Protein AF-A0A516NNX1-F1 (afdb_monomer)

Organism: NCBI:txid1823

Solvent-accessible surface area (backbone atoms only — not comparable to full-atom values): 8050 Å² total; per-residue (Å²): 135,57,60,51,98,86,38,66,34,24,63,61,41,46,57,53,47,56,53,49,49,48,51,35,25,53,46,42,34,44,34,54,75,30,68,77,49,24,80,70,43,36,65,62,36,36,53,45,23,50,50,46,51,62,45,46,58,57,30,43,54,25,40,57,56,48,40,79,74,74,53,91,44,76,46,44,51,52,19,51,53,46,49,61,52,45,56,74,34,38,49,50,43,32,53,46,30,51,50,53,40,50,49,52,56,39,45,77,72,71,50,85,80,56,69,69,60,53,53,50,50,37,51,51,25,45,53,32,22,51,52,33,46,52,50,49,49,53,32,53,50,33,45,46,44,48,74,43,45,84,75,70,73,120

InterPro domains:
  IPR019251 Domain of unknown function DUF2231, transmembrane [PF09990] (6-149)

Structure (mmCIF, N/CA/C/O backbone):
data_AF-A0A516NNX1-F1
#
_entry.id   AF-A0A516NNX1-F1
#
loop_
_atom_site.group_PDB
_atom_site.id
_atom_site.type_symbol
_atom_site.label_atom_id
_atom_site.label_alt_id
_atom_site.label_comp_id
_atom_site.label_asym_id
_atom_site.label_entity_id
_atom_site.label_seq_id
_atom_site.pdbx_PDB_ins_code
_atom_site.Cartn_x
_atom_site.Cartn_y
_atom_site.Cartn_z
_atom_site.occupancy
_atom_site.B_iso_or_equiv
_atom_site.auth_seq_id
_atom_site.auth_comp_id
_atom_site.auth_asym_id
_atom_site.auth_atom_id
_atom_site.pdbx_PDB_model_num
ATOM 1 N N . MET A 1 1 ? -4.289 1.519 -26.047 1.00 56.06 1 MET A N 1
ATOM 2 C CA . MET A 1 1 ? -3.113 2.414 -26.099 1.00 56.06 1 MET A CA 1
ATOM 3 C C . MET A 1 1 ? -3.037 3.133 -24.765 1.00 56.06 1 MET A C 1
ATOM 5 O O . MET A 1 1 ? -4.032 3.738 -24.400 1.00 56.06 1 MET A O 1
ATOM 9 N N . THR A 1 2 ? -1.939 3.012 -24.015 1.00 79.00 2 THR A N 1
ATOM 10 C CA . THR A 1 2 ? -1.786 3.615 -22.673 1.00 79.00 2 THR A CA 1
ATOM 11 C C . THR A 1 2 ? -0.695 4.685 -22.699 1.00 79.00 2 THR A C 1
ATOM 13 O O . THR A 1 2 ? 0.328 4.580 -22.023 1.00 79.00 2 THR A O 1
ATOM 16 N N . THR A 1 3 ? -0.885 5.700 -23.537 1.00 81.38 3 THR A N 1
ATOM 17 C CA . THR A 1 3 ? -0.056 6.912 -23.559 1.00 81.38 3 THR A CA 1
ATOM 18 C C . THR A 1 3 ? -0.887 8.095 -23.082 1.00 81.38 3 THR A C 1
ATOM 20 O O . THR A 1 3 ? -2.060 8.188 -23.438 1.00 81.38 3 THR A O 1
ATOM 23 N N . LEU A 1 4 ? -0.284 8.994 -22.310 1.00 77.06 4 LEU A N 1
ATOM 24 C CA . LEU A 1 4 ? -0.872 10.261 -21.871 1.00 77.06 4 LEU A CA 1
ATOM 25 C C . LEU A 1 4 ? 0.026 11.383 -22.382 1.00 77.06 4 LEU A C 1
ATOM 27 O O . LEU A 1 4 ? 1.226 11.361 -22.120 1.00 77.06 4 LEU A O 1
ATOM 31 N N . ASP A 1 5 ? -0.532 12.295 -23.178 1.00 78.44 5 ASP A N 1
ATOM 32 C CA . ASP A 1 5 ? 0.202 13.396 -23.821 1.00 78.44 5 ASP A CA 1
ATOM 33 C C . ASP A 1 5 ? 1.484 12.949 -24.555 1.00 78.44 5 ASP A C 1
ATOM 35 O O . ASP A 1 5 ? 2.506 13.628 -24.564 1.00 78.44 5 ASP A O 1
ATOM 39 N N . GLY A 1 6 ? 1.436 11.761 -25.171 1.00 77.12 6 GLY A N 1
ATOM 40 C CA . GLY A 1 6 ? 2.558 11.171 -25.910 1.00 77.12 6 GLY A CA 1
ATOM 41 C C . GLY A 1 6 ? 3.592 10.428 -25.055 1.00 77.12 6 GLY A C 1
ATOM 42 O O . GLY A 1 6 ? 4.473 9.782 -25.618 1.00 77.12 6 GLY A O 1
ATOM 43 N N . LEU A 1 7 ? 3.470 10.442 -23.723 1.00 82.75 7 LEU A N 1
ATOM 44 C CA . LEU A 1 7 ? 4.350 9.713 -22.804 1.00 82.75 7 LEU A CA 1
ATOM 45 C C . LEU A 1 7 ? 3.725 8.388 -22.337 1.00 82.75 7 LEU A C 1
ATOM 47 O O . LEU A 1 7 ? 2.497 8.277 -22.267 1.00 82.75 7 LEU A O 1
ATOM 51 N N . PRO A 1 8 ? 4.531 7.366 -21.981 1.00 87.56 8 PRO A N 1
ATOM 52 C CA . PRO A 1 8 ? 4.011 6.123 -21.417 1.00 87.56 8 PRO A CA 1
ATOM 53 C C . PRO A 1 8 ? 3.229 6.390 -20.126 1.00 87.56 8 PRO A C 1
ATOM 55 O O . PRO A 1 8 ? 3.793 6.861 -19.137 1.00 87.56 8 PRO A O 1
ATOM 58 N N . ALA A 1 9 ? 1.939 6.040 -20.104 1.00 92.94 9 ALA A N 1
ATOM 59 C CA . ALA A 1 9 ? 1.082 6.270 -18.939 1.00 92.94 9 ALA A CA 1
ATOM 60 C C . ALA A 1 9 ? 1.612 5.562 -17.684 1.00 92.94 9 ALA A C 1
ATOM 62 O O . ALA A 1 9 ? 1.430 6.059 -16.576 1.00 92.94 9 ALA A O 1
ATOM 63 N N . HIS A 1 10 ? 2.318 4.439 -17.863 1.00 94.50 10 HIS A N 1
ATOM 64 C CA . HIS A 1 10 ? 2.947 3.679 -16.786 1.00 94.50 10 HIS A CA 1
ATOM 65 C C . HIS A 1 10 ? 3.800 4.559 -15.865 1.00 94.50 10 HIS A C 1
ATOM 67 O O . HIS A 1 10 ? 3.680 4.445 -14.653 1.00 94.50 10 HIS A O 1
ATOM 73 N N . VAL A 1 11 ? 4.596 5.489 -16.410 1.00 92.06 11 VAL A N 1
ATOM 74 C CA . VAL A 1 11 ? 5.481 6.335 -15.592 1.00 92.06 11 VAL A CA 1
ATOM 75 C C . VAL A 1 11 ? 4.665 7.207 -14.6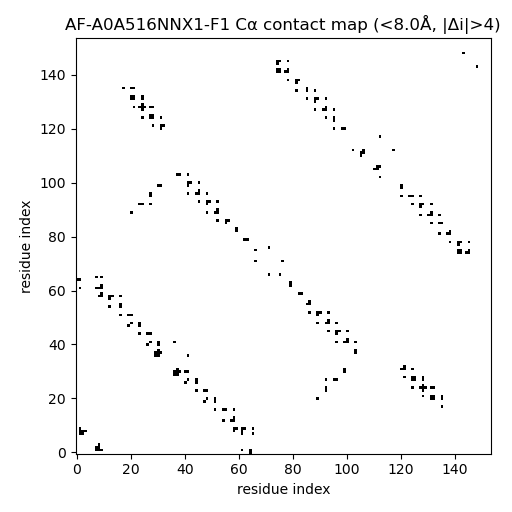38 1.00 92.06 11 VAL A C 1
ATOM 77 O O . VAL A 1 11 ? 4.952 7.244 -13.445 1.00 92.06 11 VAL A O 1
ATOM 80 N N . LEU A 1 12 ? 3.612 7.864 -15.130 1.00 93.56 12 LEU A N 1
ATOM 81 C CA . LEU A 1 12 ? 2.743 8.703 -14.298 1.00 93.56 12 LEU A CA 1
ATOM 82 C C . LEU A 1 12 ? 1.965 7.868 -13.272 1.00 93.56 12 LEU A C 1
ATOM 84 O O . LEU A 1 12 ? 1.892 8.230 -12.096 1.00 93.56 12 LEU A O 1
ATOM 88 N N . LEU A 1 13 ? 1.425 6.727 -13.708 1.00 95.88 13 LEU A N 1
ATOM 89 C CA . LEU A 1 13 ? 0.661 5.820 -12.856 1.00 95.88 13 LEU A CA 1
ATOM 90 C C . LEU A 1 13 ? 1.518 5.225 -11.731 1.00 95.88 13 LEU A C 1
ATOM 92 O O . LEU A 1 13 ? 1.052 5.158 -10.597 1.00 95.88 13 LEU A O 1
ATOM 96 N N . VAL A 1 14 ? 2.776 4.863 -12.001 1.00 95.62 14 VAL A N 1
ATOM 97 C CA . VAL A 1 14 ? 3.713 4.369 -10.979 1.00 95.62 14 VAL A CA 1
ATOM 98 C C . VAL A 1 14 ? 3.997 5.441 -9.929 1.00 95.62 14 VAL A C 1
ATOM 100 O O . VAL A 1 14 ? 3.936 5.131 -8.742 1.00 95.62 14 VAL A O 1
ATOM 103 N N . HIS A 1 15 ? 4.241 6.699 -10.316 1.00 95.44 15 HIS A N 1
ATOM 104 C CA . HIS A 1 15 ? 4.467 7.777 -9.339 1.00 95.44 15 HIS A CA 1
ATOM 105 C C . HIS A 1 15 ? 3.261 7.963 -8.413 1.00 95.44 15 HIS A C 1
ATOM 107 O O . HIS A 1 15 ? 3.422 8.047 -7.194 1.00 95.44 15 HIS A O 1
ATOM 113 N N . ALA A 1 16 ? 2.050 7.970 -8.978 1.00 96.25 16 ALA A N 1
ATOM 114 C CA . ALA A 1 16 ? 0.828 8.019 -8.186 1.00 96.25 16 ALA A CA 1
ATOM 115 C C . ALA A 1 16 ? 0.721 6.800 -7.254 1.00 96.25 16 ALA A C 1
ATOM 117 O O . ALA A 1 16 ? 0.483 6.958 -6.058 1.00 96.25 16 ALA A O 1
ATOM 118 N N . LEU A 1 17 ? 0.947 5.589 -7.773 1.00 97.06 17 LEU A N 1
ATOM 119 C CA . LEU A 1 17 ? 0.818 4.347 -7.012 1.00 97.06 17 LEU A CA 1
ATOM 120 C C . LEU A 1 17 ? 1.803 4.281 -5.836 1.00 97.06 17 LEU A C 1
ATOM 122 O O . LEU A 1 17 ? 1.395 3.944 -4.728 1.00 97.06 17 LEU A O 1
ATOM 126 N N . VAL A 1 18 ? 3.070 4.653 -6.048 1.00 97.75 18 VAL A N 1
ATOM 127 C CA . VAL A 1 18 ? 4.108 4.678 -5.003 1.00 97.75 18 VAL A CA 1
ATOM 128 C C . VAL A 1 18 ? 3.675 5.565 -3.835 1.00 97.75 18 VAL A C 1
ATOM 130 O O . VAL A 1 18 ? 3.709 5.131 -2.682 1.00 97.75 18 VAL A O 1
ATOM 133 N N . VAL A 1 19 ? 3.207 6.784 -4.119 1.00 98.38 19 VAL A N 1
ATOM 134 C CA . VAL A 1 19 ? 2.755 7.720 -3.079 1.00 98.38 19 VAL A CA 1
ATOM 135 C C . VAL A 1 19 ? 1.496 7.203 -2.385 1.00 98.38 19 VAL A C 1
ATOM 137 O O . VAL A 1 19 ? 1.426 7.194 -1.156 1.00 98.38 19 VAL A O 1
ATOM 140 N N . LEU A 1 20 ? 0.505 6.746 -3.154 1.00 98.50 20 LEU A N 1
ATOM 141 C CA . LEU A 1 20 ? -0.782 6.309 -2.616 1.00 98.50 20 LEU A CA 1
ATOM 142 C C . LEU A 1 20 ? -0.657 5.058 -1.741 1.00 98.50 20 LEU A C 1
ATOM 144 O O . LEU A 1 20 ? -1.297 4.997 -0.691 1.00 98.50 20 LEU A O 1
ATOM 148 N N . VAL A 1 21 ? 0.171 4.080 -2.119 1.00 98.62 21 VAL A N 1
ATOM 149 C CA . VAL A 1 21 ? 0.391 2.862 -1.321 1.00 98.62 21 VAL A CA 1
ATOM 150 C C . VAL A 1 21 ? 1.056 3.203 0.010 1.00 98.62 21 VAL A C 1
ATOM 152 O O . VAL A 1 21 ? 0.562 2.782 1.057 1.00 98.62 21 VAL A O 1
ATOM 155 N N . LEU A 1 22 ? 2.128 4.003 -0.008 1.00 98.69 22 LEU A N 1
ATOM 156 C CA . LEU A 1 22 ? 2.835 4.405 1.212 1.00 98.69 22 LEU A CA 1
ATOM 157 C C . LEU A 1 22 ? 1.944 5.249 2.133 1.00 98.69 22 LEU A C 1
ATOM 159 O O . LEU A 1 22 ? 1.910 5.016 3.343 1.00 98.69 22 LEU A O 1
ATOM 163 N N . LEU A 1 23 ? 1.167 6.175 1.565 1.00 98.75 23 LEU A N 1
ATOM 164 C CA . LEU A 1 23 ? 0.195 6.966 2.317 1.00 98.75 23 LEU A CA 1
ATOM 165 C C . LEU A 1 23 ? -0.890 6.078 2.941 1.00 98.75 23 LEU A C 1
ATOM 167 O O . LEU A 1 23 ? -1.193 6.218 4.124 1.00 98.75 23 LEU A O 1
ATOM 171 N N . THR A 1 24 ? -1.448 5.137 2.176 1.00 98.75 24 THR A N 1
ATOM 172 C CA . THR A 1 24 ? -2.478 4.204 2.663 1.00 98.75 24 THR A CA 1
ATOM 173 C C . THR A 1 24 ? -1.938 3.331 3.794 1.00 98.75 24 THR A C 1
ATOM 175 O O . THR A 1 24 ? -2.593 3.194 4.826 1.00 98.75 24 THR A O 1
ATOM 178 N N . ALA A 1 25 ? -0.726 2.788 3.647 1.00 98.69 25 ALA A N 1
ATOM 179 C CA . ALA A 1 25 ? -0.063 1.999 4.682 1.00 98.69 25 ALA A CA 1
ATOM 180 C C . ALA A 1 25 ? 0.136 2.803 5.979 1.00 98.69 25 ALA A C 1
ATOM 182 O O . ALA A 1 25 ? -0.220 2.331 7.062 1.00 98.69 25 ALA A O 1
ATOM 183 N N . ALA A 1 26 ? 0.638 4.038 5.879 1.00 98.75 26 ALA A N 1
ATOM 184 C CA . ALA A 1 26 ? 0.830 4.912 7.034 1.00 98.75 26 ALA A CA 1
ATOM 185 C C . ALA A 1 26 ? -0.499 5.249 7.732 1.00 98.75 26 ALA A C 1
ATOM 187 O O . ALA A 1 26 ? -0.597 5.176 8.959 1.00 98.75 26 ALA A O 1
ATOM 188 N N . LEU A 1 27 ? -1.543 5.569 6.959 1.00 98.56 27 LEU A N 1
ATOM 189 C CA . LEU A 1 27 ? -2.868 5.884 7.493 1.00 98.56 27 LEU A CA 1
ATOM 190 C C . LEU A 1 27 ? -3.541 4.679 8.157 1.00 98.56 27 LEU A C 1
ATOM 192 O O . LEU A 1 27 ? -4.187 4.849 9.191 1.00 98.56 27 LEU A O 1
ATOM 196 N N . LEU A 1 28 ? -3.367 3.468 7.619 1.00 98.00 28 LEU A N 1
ATOM 197 C CA . LEU A 1 28 ? -3.861 2.236 8.239 1.00 98.00 28 LEU A CA 1
ATOM 198 C C . LEU A 1 28 ? -3.241 2.012 9.614 1.00 98.00 28 LEU A C 1
ATOM 200 O O . LEU A 1 28 ? -3.964 1.795 10.588 1.00 98.00 28 LEU A O 1
ATOM 204 N N . ILE A 1 29 ? -1.914 2.115 9.703 1.00 98.56 29 ILE A N 1
ATOM 205 C CA . ILE A 1 29 ? -1.184 1.971 10.965 1.00 98.56 29 ILE A CA 1
ATOM 206 C C . ILE A 1 29 ? -1.637 3.051 11.956 1.00 98.56 29 ILE A C 1
ATOM 208 O O . ILE A 1 29 ? -1.960 2.743 13.104 1.00 98.56 29 ILE A O 1
ATOM 212 N N . LEU A 1 30 ? -1.757 4.303 11.506 1.00 98.31 30 LEU A N 1
ATOM 213 C CA . LEU A 1 30 ? -2.234 5.406 12.338 1.00 98.31 30 LEU A CA 1
ATOM 214 C C . LEU A 1 30 ? -3.667 5.173 12.853 1.00 98.31 30 LEU A C 1
ATOM 216 O O . LEU A 1 30 ? -3.930 5.371 14.039 1.00 98.31 30 LEU A O 1
ATOM 220 N N . CYS A 1 31 ? -4.592 4.722 12.000 1.00 98.00 31 CYS A N 1
ATOM 221 C CA . CYS A 1 31 ? -5.975 4.421 12.388 1.00 98.00 31 CYS A CA 1
ATOM 222 C C . CYS A 1 31 ? -6.071 3.222 13.347 1.00 98.00 31 CYS A C 1
ATOM 224 O O . CYS A 1 31 ? -6.948 3.188 14.218 1.00 98.00 31 CYS A O 1
ATOM 226 N N . ALA A 1 32 ? -5.183 2.239 13.210 1.00 97.06 32 ALA A N 1
ATOM 227 C CA . ALA A 1 32 ? -5.135 1.095 14.110 1.00 97.06 32 ALA A CA 1
ATOM 228 C C . ALA A 1 32 ? -4.621 1.487 15.507 1.00 97.06 32 ALA A C 1
ATOM 230 O O . ALA A 1 32 ? -5.176 1.044 16.512 1.00 97.06 32 ALA A O 1
ATOM 231 N N . LEU A 1 33 ? -3.602 2.350 15.574 1.00 97.25 33 LEU A N 1
ATOM 232 C CA . LEU A 1 33 ? -2.943 2.744 16.824 1.00 97.25 33 LEU A CA 1
ATOM 233 C C . LEU A 1 33 ? -3.641 3.900 17.557 1.00 97.25 33 LEU A C 1
ATOM 235 O O . LEU A 1 33 ? -3.583 3.964 18.784 1.00 97.25 33 LEU A O 1
ATOM 239 N N . TRP A 1 34 ? -4.303 4.815 16.838 1.00 97.06 34 TRP A N 1
ATOM 240 C CA . TRP A 1 34 ? -4.804 6.069 17.408 1.00 97.06 34 TRP A CA 1
ATOM 241 C C . TRP A 1 34 ? -6.303 6.281 17.152 1.00 97.06 34 TRP A C 1
ATOM 243 O O . TRP A 1 34 ? -6.738 6.610 16.048 1.00 97.06 34 TRP A O 1
ATOM 253 N N . VAL A 1 35 ? -7.116 6.190 18.213 1.00 92.00 35 VAL A N 1
ATOM 254 C CA . VAL A 1 35 ? -8.591 6.302 18.140 1.00 92.00 35 VAL A CA 1
ATOM 255 C C . VAL A 1 35 ? -9.058 7.634 17.540 1.00 92.00 35 VAL A C 1
ATOM 257 O O . VAL A 1 35 ? -9.915 7.649 16.659 1.00 92.00 35 VAL A O 1
ATOM 260 N N . ALA A 1 36 ? -8.496 8.761 17.988 1.00 93.94 36 ALA A N 1
ATOM 261 C CA . ALA A 1 36 ? -8.834 10.085 17.458 1.00 93.94 36 ALA A CA 1
ATOM 262 C C . ALA A 1 36 ? -8.547 10.220 15.951 1.00 93.94 36 ALA A C 1
ATOM 264 O O . ALA A 1 36 ? -9.345 10.826 15.237 1.00 93.94 36 ALA A O 1
ATOM 265 N N . ALA A 1 37 ? -7.451 9.627 15.463 1.00 94.31 37 ALA A N 1
ATOM 266 C CA . ALA A 1 37 ? -7.143 9.599 14.038 1.00 94.31 37 ALA A CA 1
ATOM 267 C C . ALA A 1 37 ? -8.136 8.708 13.282 1.00 94.31 37 ALA A C 1
ATOM 269 O O . ALA A 1 37 ? -8.713 9.157 12.293 1.00 94.31 37 ALA A O 1
ATOM 270 N N . ARG A 1 38 ? -8.423 7.500 13.797 1.00 96.31 38 ARG A N 1
ATOM 271 C CA . ARG A 1 38 ? -9.398 6.568 13.204 1.00 96.31 38 ARG A CA 1
ATOM 272 C C . ARG A 1 38 ? -10.750 7.228 12.955 1.00 96.31 38 ARG A C 1
ATOM 274 O O . ARG A 1 38 ? -11.264 7.143 11.848 1.00 96.31 38 ARG A O 1
ATOM 281 N N . ARG A 1 39 ? -11.284 7.949 13.945 1.00 94.50 39 ARG A N 1
ATOM 282 C CA . ARG A 1 39 ? -12.586 8.637 13.843 1.00 94.50 39 ARG A CA 1
ATOM 283 C C . ARG A 1 39 ? -12.677 9.654 12.701 1.00 94.50 39 ARG A C 1
ATOM 285 O O . ARG A 1 39 ? -13.777 9.981 12.283 1.00 94.50 39 ARG A O 1
ATOM 292 N N . ARG A 1 40 ? -11.550 10.189 12.219 1.00 96.12 40 ARG A N 1
ATOM 293 C CA . ARG A 1 40 ? -11.522 11.185 11.133 1.00 96.12 40 ARG A CA 1
ATOM 294 C C . ARG A 1 40 ? -11.048 10.606 9.806 1.00 96.12 40 ARG A C 1
ATOM 296 O O . ARG A 1 40 ? -11.527 11.011 8.755 1.00 96.12 40 ARG A O 1
ATOM 303 N N . LEU A 1 41 ? -10.083 9.691 9.855 1.00 97.81 41 LEU A N 1
ATOM 304 C CA . LEU A 1 41 ? -9.312 9.275 8.686 1.00 97.81 41 LEU A CA 1
ATOM 305 C C . LEU A 1 41 ? -9.709 7.902 8.147 1.00 97.81 41 LEU A C 1
ATOM 307 O O . LEU A 1 41 ? -9.284 7.565 7.046 1.00 97.81 41 LEU A O 1
ATOM 311 N N . VAL A 1 42 ? -10.535 7.118 8.849 1.00 97.44 42 VAL A N 1
ATOM 312 C CA . VAL A 1 42 ? -10.886 5.761 8.394 1.00 97.44 42 VAL A CA 1
ATOM 313 C C . VAL A 1 42 ? -11.628 5.756 7.054 1.00 97.44 42 VAL A C 1
ATOM 315 O O . VAL A 1 42 ? -11.335 4.917 6.207 1.00 97.44 42 VAL A O 1
ATOM 318 N N . TRP A 1 43 ? -12.511 6.730 6.815 1.00 98.00 43 TRP A N 1
ATOM 319 C CA . TRP A 1 43 ? -13.222 6.876 5.542 1.00 98.00 43 TRP A CA 1
ATOM 320 C C . TRP A 1 43 ? -12.274 7.232 4.383 1.00 98.00 43 TRP A C 1
ATOM 322 O O . TRP A 1 43 ? -12.226 6.460 3.424 1.00 98.00 43 TRP A O 1
ATOM 332 N N . PRO A 1 44 ? -11.456 8.307 4.465 1.00 98.06 44 PRO A N 1
ATOM 333 C CA . PRO A 1 44 ? -10.409 8.564 3.475 1.00 98.06 44 PRO A CA 1
ATOM 334 C C . PRO A 1 44 ? -9.471 7.373 3.254 1.00 98.06 44 PRO A C 1
ATOM 336 O O . PRO A 1 44 ? -9.132 7.067 2.117 1.00 98.06 44 PRO A O 1
ATOM 339 N N . THR A 1 45 ? -9.086 6.671 4.324 1.00 98.19 45 THR A N 1
ATOM 340 C CA . THR A 1 45 ? -8.187 5.508 4.248 1.00 98.19 45 THR A CA 1
ATOM 341 C C . THR A 1 45 ? -8.819 4.355 3.471 1.00 98.19 45 THR A C 1
ATOM 343 O O . THR A 1 45 ? -8.156 3.750 2.633 1.00 98.19 45 THR A O 1
ATOM 346 N N . ALA A 1 46 ? -10.105 4.068 3.697 1.00 98.44 46 ALA A N 1
ATOM 347 C CA . ALA A 1 46 ? -10.832 3.044 2.952 1.00 98.44 46 ALA A CA 1
ATOM 348 C C . ALA A 1 46 ? -10.960 3.401 1.463 1.00 98.44 46 ALA A C 1
ATOM 350 O O . ALA A 1 46 ? -10.712 2.550 0.610 1.00 98.44 46 ALA A O 1
ATOM 351 N N . VAL A 1 47 ? -11.276 4.661 1.143 1.00 98.62 47 VAL A N 1
ATOM 352 C CA . VAL A 1 47 ? -11.333 5.141 -0.248 1.00 98.62 47 VAL A CA 1
ATOM 353 C C . VAL A 1 47 ? -9.966 5.024 -0.919 1.00 98.62 47 VAL A C 1
ATOM 355 O O . VAL A 1 47 ? -9.874 4.482 -2.017 1.00 98.62 47 VAL A O 1
ATOM 358 N N . LEU A 1 48 ? -8.898 5.469 -0.251 1.00 98.50 48 LEU A N 1
ATOM 359 C CA . LEU A 1 48 ? -7.532 5.344 -0.760 1.00 98.50 48 LEU A CA 1
ATOM 360 C C . LEU A 1 48 ? -7.154 3.884 -1.018 1.00 98.50 48 LEU A C 1
ATOM 362 O O . LEU A 1 48 ? -6.611 3.587 -2.077 1.00 98.50 48 LEU A O 1
ATOM 366 N N . ALA A 1 49 ? -7.496 2.963 -0.115 1.00 98.75 49 ALA A N 1
ATOM 367 C CA . ALA A 1 49 ? -7.213 1.545 -0.309 1.00 98.75 49 ALA A CA 1
ATOM 368 C C . ALA A 1 49 ? -7.949 0.957 -1.528 1.00 98.75 49 ALA A C 1
ATOM 370 O O . ALA A 1 49 ? -7.357 0.189 -2.285 1.00 98.75 49 ALA A O 1
ATOM 371 N N . VAL A 1 50 ? -9.207 1.354 -1.765 1.00 98.75 50 VAL A N 1
ATOM 372 C CA . VAL A 1 50 ? -9.953 0.974 -2.980 1.00 98.75 50 VAL A CA 1
ATOM 373 C C . VAL A 1 50 ? -9.278 1.537 -4.230 1.00 98.75 50 VAL A C 1
ATOM 375 O O . VAL A 1 50 ? -9.063 0.799 -5.189 1.00 98.75 50 VAL A O 1
ATOM 378 N N . VAL A 1 51 ? -8.906 2.821 -4.214 1.00 98.69 51 VAL A N 1
ATOM 379 C CA . VAL A 1 51 ? -8.216 3.473 -5.336 1.00 98.69 51 VAL A CA 1
ATOM 380 C C . VAL A 1 51 ? -6.889 2.780 -5.633 1.00 98.69 51 VAL A C 1
ATOM 382 O O . VAL A 1 51 ? -6.614 2.486 -6.789 1.00 98.69 51 VAL A O 1
ATOM 385 N N . VAL A 1 52 ? -6.089 2.460 -4.614 1.00 98.75 52 VAL A N 1
ATOM 386 C CA . VAL A 1 52 ? -4.819 1.740 -4.769 1.00 98.75 52 VAL A CA 1
ATOM 387 C C . VAL A 1 52 ? -5.032 0.374 -5.425 1.00 98.75 52 VAL A C 1
ATOM 389 O O . VAL A 1 52 ? -4.341 0.050 -6.393 1.00 98.75 52 VAL A O 1
ATOM 392 N N . VAL A 1 53 ? -5.989 -0.425 -4.940 1.00 98.69 53 VAL A N 1
ATOM 393 C CA . VAL A 1 53 ? -6.292 -1.742 -5.524 1.00 98.69 53 VAL A CA 1
ATOM 394 C C . VAL A 1 53 ? -6.776 -1.614 -6.969 1.00 98.69 53 VAL A C 1
ATOM 396 O O . VAL A 1 53 ? -6.349 -2.401 -7.805 1.00 98.69 53 VAL A O 1
ATOM 399 N N . ALA A 1 54 ? -7.610 -0.620 -7.283 1.00 98.44 54 ALA A N 1
ATOM 400 C CA . ALA A 1 54 ? -8.111 -0.395 -8.640 1.00 98.44 54 ALA A CA 1
ATOM 401 C C . ALA A 1 54 ? -7.032 0.136 -9.599 1.00 98.44 54 ALA A C 1
ATOM 403 O O . ALA A 1 54 ? -7.004 -0.236 -10.769 1.00 98.44 54 ALA A O 1
ATOM 404 N N . LEU A 1 55 ? -6.129 0.990 -9.112 1.00 97.94 55 LEU A N 1
ATOM 405 C CA . LEU A 1 55 ? -5.071 1.595 -9.917 1.00 97.94 55 LEU A CA 1
ATOM 406 C C . LEU A 1 55 ? -3.937 0.608 -10.212 1.00 97.94 55 LEU A C 1
ATOM 408 O O . LEU A 1 55 ? -3.324 0.685 -11.268 1.00 97.94 55 LEU A O 1
ATOM 412 N N . THR A 1 56 ? -3.677 -0.342 -9.309 1.00 98.19 56 THR A N 1
ATOM 413 C CA . THR A 1 56 ? -2.606 -1.342 -9.456 1.00 98.19 56 THR A CA 1
ATOM 414 C C . THR A 1 56 ? -2.674 -2.128 -10.779 1.00 98.19 56 THR A C 1
ATOM 416 O O . THR A 1 56 ? -1.671 -2.113 -11.493 1.00 98.19 56 THR A O 1
ATOM 419 N N . PRO A 1 57 ? -3.795 -2.771 -11.176 1.00 97.44 57 PRO A N 1
ATOM 420 C CA . PRO A 1 57 ? -3.877 -3.464 -12.462 1.00 97.44 57 PRO A CA 1
ATOM 421 C C . PRO A 1 57 ? -3.748 -2.508 -13.654 1.00 97.44 57 PRO A C 1
ATOM 423 O O . PRO A 1 57 ? -3.065 -2.843 -14.610 1.00 97.44 57 PRO A O 1
ATOM 426 N N . LEU A 1 58 ? -4.284 -1.283 -13.575 1.00 96.38 58 LEU A N 1
ATOM 427 C CA . LEU A 1 58 ? -4.109 -0.286 -14.642 1.00 96.38 58 LEU A CA 1
ATOM 428 C C . LEU A 1 58 ? -2.630 0.080 -14.846 1.00 96.38 58 LEU A C 1
ATOM 430 O O . LEU A 1 58 ? -2.171 0.244 -15.977 1.00 96.38 58 LEU A O 1
ATOM 434 N N . THR A 1 59 ? -1.873 0.192 -13.752 1.00 96.94 59 THR A N 1
ATOM 435 C CA . THR A 1 59 ? -0.427 0.433 -13.788 1.00 96.94 59 THR A CA 1
ATOM 436 C C . THR A 1 59 ? 0.332 -0.763 -14.365 1.00 96.94 59 THR A C 1
ATOM 438 O O . THR A 1 59 ? 1.260 -0.555 -15.152 1.00 96.94 59 THR A O 1
ATOM 441 N N . ILE A 1 60 ? -0.062 -1.992 -14.004 1.00 96.81 60 ILE A N 1
ATOM 442 C CA . ILE A 1 60 ? 0.508 -3.237 -14.543 1.00 96.81 60 ILE A CA 1
ATOM 443 C C . ILE A 1 60 ? 0.265 -3.309 -16.052 1.00 96.81 60 ILE A C 1
ATOM 445 O O . ILE A 1 60 ? 1.232 -3.415 -16.798 1.00 96.81 60 ILE A O 1
ATOM 449 N N . ASP A 1 61 ? -0.975 -3.142 -16.511 1.00 96.06 61 ASP A N 1
ATOM 450 C CA . ASP A 1 61 ? -1.337 -3.200 -17.933 1.00 96.06 61 ASP A CA 1
ATOM 451 C C . ASP A 1 61 ? -0.576 -2.148 -18.756 1.00 96.06 61 ASP A C 1
ATOM 453 O O . ASP A 1 61 ? -0.068 -2.425 -19.846 1.00 96.06 61 ASP A O 1
ATOM 457 N N . ALA A 1 62 ? -0.442 -0.927 -18.224 1.00 95.44 62 ALA A N 1
ATOM 458 C CA . ALA A 1 62 ? 0.358 0.118 -18.858 1.00 95.44 62 ALA A CA 1
ATOM 459 C C . ALA A 1 62 ? 1.855 -0.248 -18.920 1.00 95.44 62 ALA A C 1
ATOM 461 O O . ALA A 1 62 ? 2.545 0.130 -19.872 1.00 95.44 62 ALA A O 1
ATOM 462 N N . GLY A 1 63 ? 2.355 -0.974 -17.918 1.00 95.31 63 GLY A N 1
ATOM 463 C CA . GLY A 1 63 ? 3.724 -1.487 -17.859 1.00 95.31 63 GLY A CA 1
ATOM 464 C C . GLY A 1 63 ? 3.964 -2.629 -18.840 1.00 95.31 63 GLY A C 1
ATOM 465 O O . GLY A 1 63 ? 4.962 -2.616 -19.550 1.00 95.31 63 GLY A O 1
ATOM 466 N N . GLU A 1 64 ? 3.024 -3.565 -18.965 1.00 94.25 64 GLU A N 1
ATOM 467 C CA . GLU A 1 64 ? 3.081 -4.647 -19.953 1.00 94.25 64 GLU A CA 1
ATOM 468 C 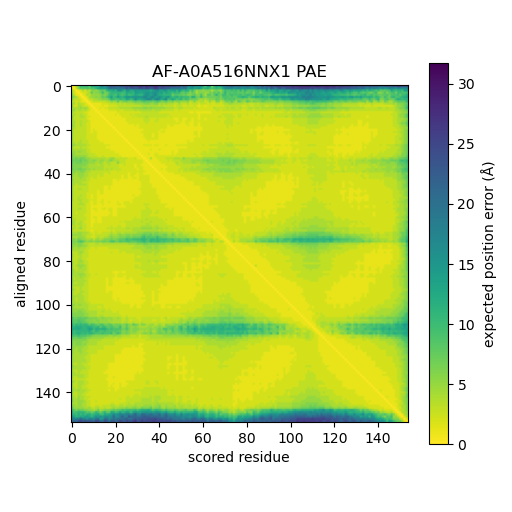C . GLU A 1 64 ? 2.982 -4.107 -21.382 1.00 94.25 64 GLU A C 1
ATOM 470 O O . GLU A 1 64 ? 3.690 -4.560 -22.284 1.00 94.25 64 GLU A O 1
ATOM 475 N N . TRP A 1 65 ? 2.184 -3.056 -21.595 1.00 94.25 65 TRP A N 1
ATOM 476 C CA . TRP A 1 65 ? 2.254 -2.293 -22.833 1.00 94.25 65 TRP A CA 1
ATOM 477 C C . TRP A 1 65 ? 3.684 -1.760 -23.032 1.00 94.25 65 TRP A C 1
ATOM 479 O O . TRP A 1 65 ? 4.299 -2.051 -24.059 1.00 94.25 65 TRP A O 1
ATOM 489 N N . LEU A 1 66 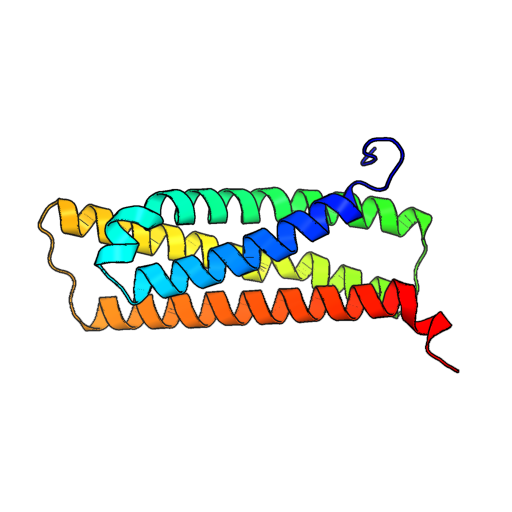? 4.272 -1.047 -22.071 1.00 93.19 66 LEU A N 1
ATOM 490 C CA . LEU A 1 66 ? 5.624 -0.494 -22.224 1.00 93.19 66 LEU A CA 1
ATOM 491 C C . LEU A 1 66 ? 6.688 -1.579 -22.481 1.00 93.19 66 LEU A C 1
ATOM 493 O O . LEU A 1 66 ? 7.546 -1.388 -23.343 1.00 93.19 66 LEU A O 1
ATOM 497 N N . TYR A 1 67 ? 6.575 -2.734 -21.822 1.00 93.69 67 TYR A N 1
ATOM 498 C CA . TYR A 1 67 ? 7.460 -3.894 -21.961 1.00 93.69 67 TYR A CA 1
ATOM 499 C C . TYR A 1 67 ? 7.667 -4.308 -23.423 1.00 93.69 67 TYR A C 1
ATOM 501 O O . TYR A 1 67 ? 8.798 -4.457 -23.879 1.00 93.69 67 TYR A O 1
ATOM 509 N N . THR A 1 68 ? 6.589 -4.384 -24.209 1.00 92.44 68 THR A N 1
ATOM 510 C CA . THR A 1 68 ? 6.675 -4.766 -25.636 1.00 92.44 68 THR A CA 1
ATOM 511 C C . THR A 1 68 ? 7.428 -3.757 -26.521 1.00 92.44 68 THR A C 1
ATOM 513 O O . THR A 1 68 ? 7.711 -4.061 -27.677 1.00 92.44 68 THR A O 1
ATOM 516 N N . ARG A 1 69 ? 7.737 -2.556 -26.008 1.00 91.44 69 ARG A N 1
ATOM 517 C CA . ARG A 1 69 ? 8.490 -1.504 -26.713 1.00 91.44 69 ARG A CA 1
ATOM 518 C C . ARG A 1 69 ? 9.937 -1.416 -26.241 1.00 91.44 69 ARG A C 1
ATOM 520 O O . ARG A 1 69 ? 10.808 -1.138 -27.057 1.00 91.44 69 ARG A O 1
ATOM 527 N N . VAL A 1 70 ? 10.181 -1.628 -24.947 1.00 90.69 70 VAL A N 1
ATOM 528 C CA . VAL A 1 70 ? 11.536 -1.580 -24.366 1.00 90.69 70 VAL A CA 1
ATOM 529 C C . VAL A 1 70 ? 12.294 -2.900 -24.522 1.00 90.69 70 VAL A C 1
ATOM 531 O O . VAL A 1 70 ? 13.521 -2.893 -24.539 1.00 90.69 70 VAL A O 1
ATOM 534 N N . GLY A 1 71 ? 11.578 -4.014 -24.700 1.00 91.19 71 GLY A N 1
ATOM 535 C CA . GLY A 1 71 ? 12.160 -5.346 -24.848 1.00 91.19 71 GLY A CA 1
ATOM 536 C C . GLY A 1 71 ? 12.533 -6.002 -23.516 1.00 91.19 71 GLY A C 1
ATOM 537 O O . GLY A 1 71 ? 12.465 -5.392 -22.448 1.00 91.19 71 GLY A O 1
ATOM 538 N N . SER A 1 72 ? 12.913 -7.279 -23.587 1.00 92.06 72 SER A N 1
ATOM 539 C CA . SER A 1 72 ? 13.279 -8.085 -22.420 1.00 92.06 72 SER A CA 1
ATOM 540 C C . SER A 1 72 ? 14.753 -7.909 -22.059 1.00 92.06 72 SER A C 1
ATOM 542 O O . SER A 1 72 ? 15.638 -8.129 -22.890 1.00 92.06 72 SER A O 1
ATOM 544 N N . THR A 1 73 ? 15.020 -7.591 -20.798 1.00 94.19 73 THR A N 1
ATOM 545 C CA . THR A 1 73 ? 16.342 -7.708 -20.171 1.00 94.19 73 THR A CA 1
ATOM 546 C C . THR A 1 73 ? 16.146 -8.260 -18.760 1.00 94.19 73 THR A C 1
ATOM 548 O O . THR A 1 73 ? 15.076 -8.032 -18.193 1.00 94.19 73 THR A O 1
ATOM 551 N N . PRO A 1 74 ? 17.157 -8.895 -18.139 1.00 94.50 74 PRO A N 1
ATOM 552 C CA . PRO A 1 74 ? 17.008 -9.442 -16.790 1.00 94.50 74 PRO A CA 1
ATOM 553 C C . PRO A 1 74 ? 16.476 -8.428 -15.762 1.00 94.50 74 PRO A C 1
ATOM 555 O O . PRO A 1 74 ? 15.610 -8.764 -14.961 1.00 94.50 74 PRO A O 1
ATOM 558 N N . ALA A 1 75 ? 16.931 -7.171 -15.825 1.00 95.12 75 ALA A N 1
ATOM 559 C CA . ALA A 1 75 ? 16.477 -6.115 -14.918 1.00 95.12 75 ALA A CA 1
ATOM 560 C C . ALA A 1 75 ? 15.026 -5.671 -15.187 1.00 95.12 75 ALA A C 1
ATOM 562 O O . ALA A 1 75 ? 14.277 -5.390 -14.252 1.00 95.12 75 ALA A O 1
ATOM 563 N N . VAL A 1 76 ? 14.612 -5.612 -16.459 1.00 96.31 76 VAL A N 1
ATOM 564 C CA . VAL A 1 76 ? 13.221 -5.297 -16.826 1.00 96.31 76 VAL A CA 1
ATOM 565 C C . VAL A 1 76 ? 12.291 -6.437 -16.410 1.00 96.31 76 VAL A C 1
ATOM 567 O O . VAL A 1 76 ? 11.233 -6.175 -15.843 1.00 96.31 76 VAL A O 1
ATOM 570 N N . ASP A 1 77 ? 12.684 -7.688 -16.651 1.00 96.69 77 ASP A N 1
ATOM 571 C CA . ASP A 1 77 ? 11.880 -8.862 -16.305 1.00 96.69 77 ASP A CA 1
ATOM 572 C C . ASP A 1 77 ? 11.675 -8.964 -14.781 1.00 96.69 77 ASP A C 1
ATOM 574 O O . ASP A 1 77 ? 10.549 -9.184 -14.329 1.00 96.69 77 ASP A O 1
ATOM 578 N N . GLU A 1 78 ? 12.720 -8.694 -13.986 1.00 97.38 78 GLU A N 1
ATOM 579 C CA . GLU A 1 78 ? 12.631 -8.614 -12.521 1.00 97.38 78 GLU A CA 1
ATOM 580 C C . GLU A 1 78 ? 11.648 -7.523 -12.064 1.00 97.38 78 GLU A C 1
ATOM 582 O O . GLU A 1 78 ? 10.773 -7.773 -11.228 1.00 97.38 78 GLU A O 1
ATOM 587 N N . HIS A 1 79 ? 11.739 -6.318 -12.636 1.00 97.75 79 HIS A N 1
ATOM 588 C CA . HIS A 1 79 ? 10.811 -5.232 -12.319 1.00 97.75 79 HIS A CA 1
ATOM 589 C C . HIS A 1 79 ? 9.359 -5.600 -12.653 1.00 97.75 79 HIS A C 1
ATOM 591 O O . HIS A 1 79 ? 8.453 -5.334 -11.863 1.00 97.75 79 HIS A O 1
ATOM 597 N N . VAL A 1 80 ? 9.127 -6.238 -13.803 1.00 97.69 80 VAL A N 1
ATOM 598 C CA . VAL A 1 80 ? 7.791 -6.668 -14.235 1.00 97.69 80 VAL A CA 1
ATOM 599 C C . VAL A 1 80 ? 7.225 -7.742 -13.297 1.00 97.69 80 VAL A C 1
ATOM 601 O O . VAL A 1 80 ? 6.049 -7.676 -12.927 1.00 97.69 80 VAL A O 1
ATOM 604 N N . GLU A 1 81 ? 8.038 -8.710 -12.867 1.00 97.88 81 GLU A N 1
ATOM 605 C CA . GLU A 1 81 ? 7.621 -9.741 -11.912 1.00 97.88 81 GLU A CA 1
ATOM 606 C C . GLU A 1 81 ? 7.228 -9.136 -10.557 1.00 97.88 81 GLU A C 1
ATOM 608 O O . GLU A 1 81 ? 6.134 -9.400 -10.043 1.00 97.88 81 GLU A O 1
ATOM 613 N N . LEU A 1 82 ? 8.072 -8.256 -10.010 1.00 98.25 82 LEU A N 1
ATOM 614 C CA . LEU A 1 82 ? 7.779 -7.538 -8.769 1.00 98.25 82 LEU A CA 1
ATOM 615 C C . LEU A 1 82 ? 6.553 -6.626 -8.917 1.00 98.25 82 LEU A C 1
ATOM 617 O O . LEU A 1 82 ? 5.717 -6.554 -8.012 1.00 98.25 82 LEU A O 1
ATOM 621 N N . GLY A 1 83 ? 6.417 -5.962 -10.066 1.00 97.56 83 GLY A N 1
ATOM 622 C CA . GLY A 1 83 ? 5.277 -5.124 -10.417 1.00 97.56 83 GLY A CA 1
ATOM 623 C C . GLY A 1 83 ? 3.966 -5.901 -10.334 1.00 97.56 83 GLY A C 1
ATOM 624 O O . GLY A 1 83 ? 3.072 -5.500 -9.587 1.00 97.56 83 GLY A O 1
ATOM 625 N N . ARG A 1 84 ? 3.883 -7.064 -10.994 1.00 97.94 84 ARG A N 1
ATOM 626 C CA . ARG A 1 84 ? 2.710 -7.955 -10.923 1.00 97.94 84 ARG A CA 1
ATOM 627 C C . ARG A 1 84 ? 2.417 -8.440 -9.509 1.00 97.94 84 ARG A C 1
ATOM 629 O O . ARG A 1 84 ? 1.256 -8.474 -9.099 1.00 97.94 84 ARG A O 1
ATOM 636 N N . ALA A 1 85 ? 3.454 -8.772 -8.742 1.00 98.19 85 ALA A N 1
ATOM 637 C CA . ALA A 1 85 ? 3.282 -9.237 -7.371 1.00 98.19 85 ALA A CA 1
ATOM 638 C C . ALA A 1 85 ? 2.651 -8.174 -6.450 1.00 98.19 85 ALA A C 1
ATOM 640 O O . ALA A 1 85 ? 2.022 -8.538 -5.458 1.00 98.19 85 ALA A O 1
ATOM 641 N N . THR A 1 86 ? 2.749 -6.879 -6.785 1.00 98.25 86 THR A N 1
ATOM 642 C CA . THR A 1 86 ? 2.208 -5.755 -5.991 1.00 98.25 86 THR A CA 1
ATOM 643 C C . THR A 1 86 ? 0.731 -5.925 -5.641 1.00 98.25 86 THR A C 1
ATOM 645 O O . THR A 1 86 ? 0.328 -5.557 -4.536 1.00 98.25 86 THR A O 1
ATOM 648 N N . LEU A 1 87 ? -0.069 -6.547 -6.518 1.00 97.44 87 LEU A N 1
ATOM 649 C CA . LEU A 1 87 ? -1.492 -6.786 -6.264 1.00 97.44 87 LEU A CA 1
ATOM 650 C C . LEU A 1 87 ? -1.725 -7.587 -4.967 1.00 97.44 87 LEU A C 1
ATOM 652 O O . LEU A 1 87 ? -2.605 -7.248 -4.174 1.00 97.44 87 LEU A O 1
ATOM 656 N N . TYR A 1 88 ? -0.874 -8.582 -4.693 1.00 98.25 88 TYR A N 1
ATOM 657 C CA . TYR A 1 88 ? -0.934 -9.392 -3.471 1.00 98.25 88 TYR A CA 1
ATOM 658 C C . TYR A 1 88 ? -0.624 -8.600 -2.198 1.00 98.25 88 TYR A C 1
ATOM 660 O O . TYR A 1 88 ? -1.041 -9.009 -1.118 1.00 98.25 88 TYR A O 1
ATOM 668 N N . TYR A 1 89 ? 0.077 -7.469 -2.304 1.00 98.50 89 TYR A N 1
ATOM 669 C CA . TYR A 1 89 ? 0.438 -6.626 -1.162 1.00 98.50 89 TYR A CA 1
ATOM 670 C C . TYR A 1 89 ? -0.578 -5.512 -0.910 1.00 98.50 89 TYR A C 1
ATOM 672 O O . TYR A 1 89 ? -0.790 -5.130 0.240 1.00 98.50 89 TYR A O 1
ATOM 680 N N . VAL A 1 90 ? -1.257 -5.022 -1.951 1.00 98.56 90 VAL A N 1
ATOM 681 C CA . VAL A 1 90 ? -2.277 -3.972 -1.802 1.00 98.56 90 VAL A CA 1
ATOM 682 C C . VAL A 1 90 ? -3.657 -4.508 -1.418 1.00 98.56 90 VAL A C 1
ATOM 684 O O . VAL A 1 90 ? -4.399 -3.817 -0.721 1.00 98.56 90 VAL A O 1
ATOM 687 N N . ILE A 1 91 ? -4.004 -5.745 -1.793 1.00 98.69 91 ILE A N 1
ATOM 688 C CA . ILE A 1 91 ? -5.268 -6.379 -1.374 1.00 98.69 91 ILE A CA 1
ATOM 689 C C . ILE A 1 91 ? -5.374 -6.468 0.163 1.00 98.69 91 ILE A C 1
ATOM 691 O O . ILE A 1 91 ? -6.404 -6.058 0.705 1.00 98.69 91 ILE A O 1
ATOM 695 N N . PRO A 1 92 ? -4.340 -6.920 0.905 1.00 98.75 92 PRO A N 1
ATOM 696 C CA . PRO A 1 92 ? -4.342 -6.875 2.365 1.00 98.75 92 PRO A CA 1
ATOM 697 C C . PRO A 1 92 ? -4.584 -5.479 2.944 1.00 98.75 92 PRO A C 1
ATOM 699 O O . PRO A 1 92 ? -5.300 -5.367 3.937 1.00 98.75 92 PRO A O 1
ATOM 702 N N . LEU A 1 93 ? -4.059 -4.411 2.324 1.00 98.69 93 LEU A N 1
ATOM 703 C CA . LEU A 1 93 ? -4.331 -3.039 2.772 1.00 98.69 93 LEU A CA 1
ATOM 704 C C . LEU A 1 93 ? -5.831 -2.730 2.712 1.00 98.69 93 LEU A C 1
ATOM 706 O O . LEU A 1 93 ? -6.385 -2.207 3.677 1.00 98.69 93 LEU A O 1
ATOM 710 N N . LEU A 1 94 ? -6.505 -3.104 1.619 1.00 98.81 94 LEU A N 1
ATOM 711 C CA . LEU A 1 94 ? -7.955 -2.944 1.484 1.00 98.81 94 LEU A CA 1
ATOM 712 C C . LEU A 1 94 ? -8.719 -3.769 2.521 1.00 98.81 94 LEU A C 1
ATOM 714 O O . LEU A 1 94 ? -9.611 -3.240 3.182 1.00 98.81 94 LEU A O 1
ATOM 718 N N . VAL A 1 95 ? -8.353 -5.037 2.713 1.00 98.81 95 VAL A N 1
ATOM 719 C CA . VAL A 1 95 ? -9.000 -5.895 3.716 1.00 98.81 95 VAL A CA 1
ATOM 720 C C . VAL A 1 95 ? -8.882 -5.276 5.109 1.00 98.81 95 VAL A C 1
ATOM 722 O O . VAL A 1 95 ? -9.887 -5.140 5.806 1.00 98.81 95 VAL A O 1
ATOM 725 N N . VAL A 1 96 ? -7.687 -4.835 5.509 1.00 98.69 96 VAL A N 1
ATOM 726 C CA . VAL A 1 96 ? -7.487 -4.190 6.813 1.00 98.69 96 VAL A CA 1
ATOM 727 C C . VAL A 1 96 ? -8.251 -2.867 6.903 1.00 98.69 96 VAL A C 1
ATOM 729 O O . VAL A 1 96 ? -8.869 -2.606 7.934 1.00 98.69 96 VAL A O 1
ATOM 732 N N . ALA A 1 97 ? -8.289 -2.057 5.839 1.00 98.69 97 ALA A N 1
ATOM 733 C CA . ALA A 1 97 ? -9.070 -0.820 5.814 1.00 98.69 97 ALA A CA 1
ATOM 734 C C . ALA A 1 97 ? -10.556 -1.080 6.095 1.00 98.69 97 ALA A C 1
ATOM 736 O O . ALA A 1 97 ? -11.158 -0.397 6.924 1.00 98.69 97 ALA A O 1
ATOM 737 N N . LEU A 1 98 ? -11.131 -2.105 5.460 1.00 98.69 98 LEU A N 1
ATOM 738 C CA . LEU A 1 98 ? -12.522 -2.507 5.668 1.00 98.69 98 LEU A CA 1
ATOM 739 C C . LEU A 1 98 ? -12.763 -3.045 7.083 1.00 98.69 98 LEU A C 1
ATOM 741 O O . LEU A 1 98 ? -13.794 -2.739 7.681 1.00 98.69 98 LEU A O 1
ATOM 745 N N . LEU A 1 99 ? -11.814 -3.793 7.654 1.00 98.44 99 LEU A N 1
ATOM 746 C CA . LEU A 1 99 ? -11.898 -4.253 9.043 1.00 98.44 99 LEU A CA 1
ATOM 747 C C . LEU A 1 99 ? -11.867 -3.084 10.037 1.00 98.44 99 LEU A C 1
ATOM 749 O O . LEU A 1 99 ? -12.656 -3.066 10.983 1.00 98.44 99 LEU A O 1
ATOM 753 N N . LEU A 1 100 ? -11.000 -2.090 9.820 1.00 97.81 100 LEU A N 1
ATOM 754 C CA . LEU A 1 100 ? -10.947 -0.880 10.646 1.00 97.81 100 LEU A CA 1
ATOM 755 C C . LEU A 1 100 ? -12.211 -0.026 10.488 1.00 97.81 100 LEU A C 1
ATOM 757 O O . LEU A 1 100 ? -12.697 0.526 11.476 1.00 97.81 100 LEU A O 1
ATOM 761 N N . LEU A 1 101 ? -12.766 0.056 9.276 1.00 97.69 101 LEU A N 1
ATOM 762 C CA . LEU A 1 101 ? -14.031 0.740 9.006 1.00 97.69 101 LEU A CA 1
ATOM 763 C C . LEU A 1 101 ? -15.199 0.047 9.717 1.00 97.69 101 LEU A C 1
ATOM 765 O O . LEU A 1 101 ? -15.998 0.706 10.381 1.00 97.69 101 LEU A O 1
ATOM 769 N N . LEU A 1 102 ? -15.261 -1.286 9.652 1.00 97.38 102 LEU A N 1
ATOM 770 C CA . LEU A 1 102 ? -16.259 -2.083 10.362 1.00 97.38 102 LEU A CA 1
ATOM 771 C C . LEU A 1 102 ? -16.123 -1.934 11.880 1.00 97.38 102 LEU A C 1
ATOM 773 O O . LEU A 1 102 ? -17.132 -1.799 12.571 1.00 97.38 102 LEU A O 1
ATOM 777 N N . TRP A 1 103 ? -14.893 -1.944 12.403 1.00 95.56 103 TRP A N 1
ATOM 778 C CA . TRP A 1 103 ? -14.628 -1.676 13.816 1.00 95.56 103 TRP A CA 1
ATOM 779 C C . TRP A 1 103 ? -15.158 -0.292 14.204 1.00 95.56 103 TRP A C 1
ATOM 781 O O . TRP A 1 103 ? -15.961 -0.190 15.131 1.00 95.56 103 TRP A O 1
ATOM 791 N N . HIS A 1 104 ? -14.785 0.755 13.470 1.00 95.50 104 HIS A N 1
ATOM 792 C CA . HIS A 1 104 ? -15.255 2.112 13.737 1.00 95.50 104 HIS A CA 1
ATOM 793 C C . HIS A 1 104 ? -16.789 2.203 13.752 1.00 95.50 104 HIS A C 1
ATOM 795 O O . HIS A 1 104 ? -17.363 2.709 14.713 1.00 95.50 104 HIS A O 1
ATOM 801 N N . TRP A 1 105 ? -17.452 1.620 12.754 1.00 95.88 105 TRP A N 1
ATOM 802 C CA . TRP A 1 105 ? -18.911 1.593 12.664 1.00 95.88 105 TRP A CA 1
ATOM 803 C C . TRP A 1 105 ? -19.581 0.823 13.816 1.00 95.88 105 TRP A C 1
ATOM 805 O O . TRP A 1 105 ? -20.636 1.221 14.312 1.00 95.88 105 TRP A O 1
ATOM 815 N N . ARG A 1 106 ? -18.973 -0.276 14.284 1.00 94.88 106 ARG A N 1
ATOM 816 C CA . ARG A 1 106 ? -19.448 -1.034 15.457 1.00 94.88 106 ARG A CA 1
ATOM 817 C C . ARG A 1 106 ? -19.339 -0.203 16.741 1.00 94.88 106 ARG A C 1
ATOM 819 O O . ARG A 1 106 ? -20.277 -0.216 17.536 1.00 94.88 106 ARG A O 1
ATOM 826 N N . GLU A 1 107 ? -18.234 0.520 16.934 1.00 93.00 107 GLU A N 1
ATOM 827 C CA . GLU A 1 107 ? -18.039 1.406 18.095 1.00 93.00 107 GLU A CA 1
ATOM 828 C C . GLU A 1 107 ? -19.070 2.540 18.127 1.00 93.00 107 GLU A C 1
ATOM 830 O O . GLU A 1 107 ? -19.621 2.831 19.186 1.00 93.00 107 GLU A O 1
ATOM 835 N N . GLU A 1 108 ? -19.388 3.146 16.978 1.00 92.69 108 GLU A N 1
ATOM 836 C CA . GLU A 1 108 ? -20.426 4.186 16.888 1.00 92.69 108 GLU A CA 1
ATOM 837 C C . GLU A 1 108 ? -21.820 3.672 17.273 1.00 92.69 108 GLU A C 1
ATOM 839 O O . GLU A 1 108 ? -22.643 4.427 17.785 1.00 92.69 108 GLU A O 1
ATOM 844 N N . ARG A 1 109 ? -22.073 2.370 17.093 1.00 94.25 109 ARG A N 1
ATOM 845 C CA . ARG A 1 109 ? -23.309 1.694 17.522 1.00 94.25 109 ARG A CA 1
ATOM 846 C C . ARG A 1 109 ? -23.268 1.182 18.967 1.00 94.25 109 ARG A C 1
ATOM 848 O O . ARG A 1 109 ? -24.164 0.447 19.372 1.00 94.25 109 ARG A O 1
ATOM 855 N N . GLY A 1 110 ? -22.245 1.550 19.739 1.00 92.31 110 GLY A N 1
ATOM 856 C CA . GLY A 1 110 ? -22.114 1.196 21.154 1.00 92.31 110 GLY A CA 1
ATOM 857 C C . GLY A 1 110 ? -21.550 -0.201 21.420 1.00 92.31 110 GLY A C 1
ATOM 858 O O . GLY A 1 110 ? -21.585 -0.659 22.561 1.00 92.31 110 GLY A O 1
ATOM 859 N N . ALA A 1 111 ? -21.020 -0.893 20.406 1.00 92.06 111 ALA A N 1
ATOM 860 C CA . ALA A 1 111 ? -20.361 -2.176 20.623 1.00 92.06 111 ALA A CA 1
ATOM 861 C C . ALA A 1 111 ? -19.003 -1.987 21.316 1.00 92.06 111 ALA A C 1
ATOM 863 O O . ALA A 1 111 ? -18.228 -1.093 20.971 1.00 92.06 111 ALA A O 1
ATOM 864 N N . THR A 1 112 ? -18.676 -2.886 22.244 1.00 90.12 112 THR A N 1
ATOM 865 C CA . THR A 1 112 ? -17.343 -2.978 22.845 1.00 90.12 112 THR A CA 1
ATOM 866 C C . THR A 1 112 ? -16.527 -4.051 22.127 1.00 90.12 112 THR A C 1
ATOM 868 O O . THR A 1 112 ? -17.001 -5.159 21.874 1.00 90.12 112 THR A O 1
ATOM 871 N N . ILE A 1 113 ? -15.285 -3.725 21.765 1.00 89.69 113 ILE A N 1
ATOM 872 C CA . ILE A 1 113 ? -14.365 -4.665 21.115 1.00 89.69 113 ILE A CA 1
ATOM 873 C C . ILE A 1 113 ? -13.349 -5.150 22.146 1.00 89.69 113 ILE A C 1
ATOM 875 O O . ILE A 1 113 ? -12.714 -4.356 22.840 1.00 89.69 113 ILE A O 1
ATOM 879 N N . GLY A 1 114 ? -13.200 -6.470 22.258 1.00 91.62 114 GLY A N 1
ATOM 880 C CA . GLY A 1 114 ? -12.258 -7.081 23.189 1.00 91.62 114 GLY A CA 1
ATOM 881 C C . GLY A 1 114 ? -10.804 -6.740 22.853 1.00 91.62 114 GLY A C 1
ATOM 882 O O . GLY A 1 114 ? -10.421 -6.682 21.683 1.00 91.62 114 GLY A O 1
ATOM 883 N N . ARG A 1 115 ? -9.966 -6.592 23.887 1.00 93.25 115 ARG A N 1
ATOM 884 C CA . ARG A 1 115 ? -8.523 -6.305 23.748 1.00 93.25 115 ARG A CA 1
ATOM 885 C C . ARG A 1 115 ? -7.797 -7.251 22.772 1.00 93.25 115 ARG A C 1
ATOM 887 O O . ARG A 1 115 ? -7.017 -6.735 21.979 1.00 93.25 115 ARG A O 1
ATOM 894 N N . PRO A 1 116 ? -8.069 -8.576 22.741 1.00 95.88 116 PRO A N 1
ATOM 895 C CA . PRO A 1 116 ? -7.416 -9.468 21.780 1.00 95.88 116 PRO A CA 1
ATOM 896 C C . PRO A 1 116 ? -7.712 -9.109 20.319 1.00 95.88 116 PRO A C 1
ATOM 898 O O . PRO A 1 116 ? -6.8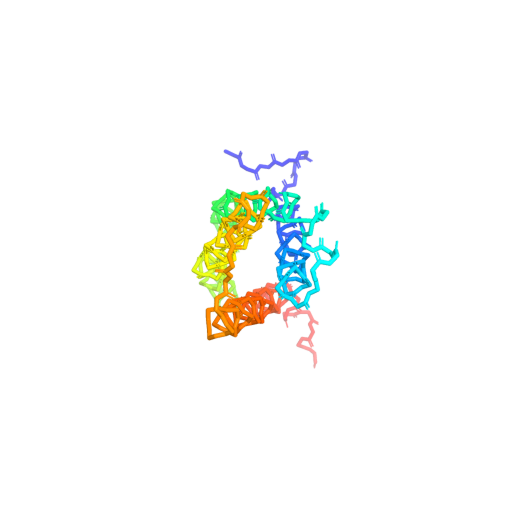07 -9.113 19.491 1.00 95.88 116 PRO A O 1
ATOM 901 N N . VAL A 1 117 ? -8.959 -8.743 20.002 1.00 94.62 117 VAL A N 1
ATOM 902 C CA . VAL A 1 117 ? -9.360 -8.352 18.640 1.00 94.62 117 VAL A CA 1
ATOM 903 C C . VAL A 1 117 ? -8.654 -7.062 18.229 1.00 94.62 117 VAL A C 1
ATOM 905 O O . VAL A 1 117 ? -8.130 -6.977 17.122 1.00 94.62 117 VAL A O 1
ATOM 908 N N . VAL A 1 118 ? -8.574 -6.086 19.140 1.00 95.31 118 VAL A N 1
ATOM 909 C CA . VAL A 1 118 ? -7.820 -4.843 18.916 1.00 95.31 118 VAL A CA 1
ATOM 910 C C . VAL A 1 118 ? -6.351 -5.139 18.612 1.00 95.31 118 VAL A C 1
ATOM 912 O O . VAL A 1 118 ? -5.818 -4.634 17.626 1.00 95.31 118 VAL A O 1
ATOM 915 N N . SER A 1 119 ? -5.703 -5.988 19.414 1.00 97.19 119 SER A N 1
ATOM 916 C CA . SER A 1 119 ? -4.306 -6.378 19.196 1.00 97.19 119 SER A CA 1
ATOM 917 C C . SER A 1 119 ? -4.095 -7.043 17.835 1.00 97.19 119 SER A C 1
ATOM 919 O O . SER A 1 119 ? -3.142 -6.699 17.140 1.00 97.19 119 SER A O 1
ATOM 921 N N . VAL A 1 120 ? -4.999 -7.934 17.415 1.00 98.06 120 VAL A N 1
ATOM 922 C CA . VAL A 1 120 ? -4.938 -8.571 16.089 1.00 98.06 120 VAL A CA 1
ATOM 923 C C . VAL A 1 120 ? -5.050 -7.535 14.970 1.00 98.06 120 VAL A C 1
ATOM 925 O O . VAL A 1 120 ? -4.244 -7.560 14.045 1.00 98.06 120 VAL A O 1
ATOM 928 N N . LEU A 1 121 ? -5.992 -6.590 15.055 1.00 97.56 121 LEU A N 1
ATOM 929 C CA . LEU A 1 121 ? -6.160 -5.547 14.034 1.00 97.56 121 LEU A CA 1
ATOM 930 C C . LEU A 1 121 ? -4.931 -4.636 13.921 1.00 97.56 121 LEU A C 1
ATOM 932 O O . LEU A 1 121 ? -4.543 -4.272 12.811 1.00 97.56 121 LEU A O 1
ATOM 936 N N . ILE A 1 122 ? -4.290 -4.311 15.047 1.00 98.19 122 ILE A N 1
ATOM 937 C CA . ILE A 1 122 ? -3.037 -3.545 15.063 1.00 98.19 122 ILE A CA 1
ATOM 938 C C . ILE A 1 122 ? -1.918 -4.319 14.364 1.00 98.19 122 ILE A C 1
ATOM 940 O O . ILE A 1 122 ? -1.252 -3.768 13.489 1.00 98.19 122 ILE A O 1
ATOM 944 N N . VAL A 1 123 ? -1.728 -5.594 14.713 1.00 98.56 123 VAL A N 1
ATOM 945 C CA . VAL A 1 123 ? -0.692 -6.432 14.090 1.00 98.56 123 VAL A CA 1
ATOM 946 C C . VAL A 1 123 ? -0.940 -6.567 12.589 1.00 98.56 123 VAL A C 1
ATOM 948 O O . VAL A 1 123 ? -0.010 -6.378 11.810 1.00 98.56 123 VAL A O 1
ATOM 951 N N . LEU A 1 124 ? -2.182 -6.817 12.166 1.00 98.62 124 LEU A N 1
ATOM 952 C CA . LEU A 1 124 ? -2.537 -6.904 10.748 1.00 98.62 124 LEU A CA 1
ATOM 953 C C . LEU A 1 124 ? -2.235 -5.603 9.99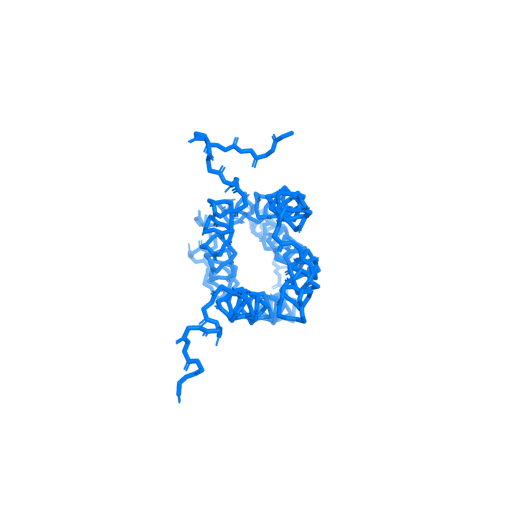6 1.00 98.62 124 LEU A C 1
ATOM 955 O O . LEU A 1 124 ? -1.663 -5.658 8.909 1.00 98.62 124 LEU A O 1
ATOM 959 N N . ALA A 1 125 ? -2.565 -4.443 10.572 1.00 98.62 125 ALA A N 1
ATOM 960 C CA . ALA A 1 125 ? -2.272 -3.148 9.959 1.00 98.62 125 ALA A CA 1
ATOM 961 C C . ALA A 1 125 ? -0.768 -2.902 9.800 1.00 98.62 125 ALA A C 1
ATOM 963 O O . ALA A 1 125 ? -0.332 -2.456 8.739 1.00 98.62 125 ALA A O 1
ATOM 964 N N . ILE A 1 126 ? 0.028 -3.232 10.821 1.00 98.75 126 ILE A N 1
ATOM 965 C CA . ILE A 1 126 ? 1.487 -3.090 10.772 1.00 98.75 126 ILE A CA 1
ATOM 966 C C . ILE A 1 126 ? 2.082 -4.041 9.734 1.00 98.75 126 ILE A C 1
ATOM 968 O O . ILE A 1 126 ? 2.836 -3.598 8.873 1.00 98.75 126 ILE A O 1
ATOM 972 N N . VAL A 1 127 ? 1.730 -5.327 9.779 1.00 98.81 127 VAL A N 1
ATOM 973 C CA . VAL A 1 127 ? 2.278 -6.336 8.861 1.00 98.81 127 VAL A CA 1
ATOM 974 C C . VAL A 1 127 ? 1.920 -6.004 7.416 1.00 98.81 127 VAL A C 1
ATOM 976 O O . VAL A 1 127 ? 2.811 -5.972 6.571 1.00 98.81 127 VAL A O 1
ATOM 979 N N . ALA A 1 128 ? 0.650 -5.699 7.128 1.00 98.69 128 ALA A N 1
ATOM 980 C CA . ALA A 1 128 ? 0.222 -5.342 5.779 1.00 98.69 128 ALA A CA 1
ATOM 981 C C . ALA A 1 128 ? 0.895 -4.047 5.295 1.00 98.69 128 ALA A C 1
ATOM 983 O O . ALA A 1 128 ? 1.413 -4.006 4.180 1.00 98.69 128 ALA A O 1
ATOM 984 N N . GLY A 1 129 ? 0.942 -3.012 6.142 1.00 98.69 129 GLY A N 1
ATOM 985 C CA . GLY A 1 129 ? 1.558 -1.729 5.804 1.00 98.69 129 GLY A C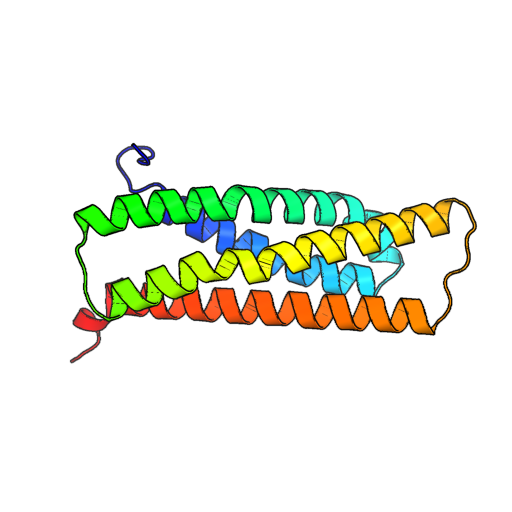A 1
ATOM 986 C C . GLY A 1 129 ? 3.059 -1.837 5.529 1.00 98.69 129 GLY A C 1
ATOM 987 O O . GLY A 1 129 ? 3.538 -1.333 4.515 1.00 98.69 129 GLY A O 1
ATOM 988 N N . VAL A 1 130 ? 3.800 -2.542 6.389 1.00 98.75 130 VAL A N 1
ATOM 989 C CA . VAL A 1 130 ? 5.244 -2.763 6.214 1.00 98.75 130 VAL A CA 1
ATOM 990 C C . VAL 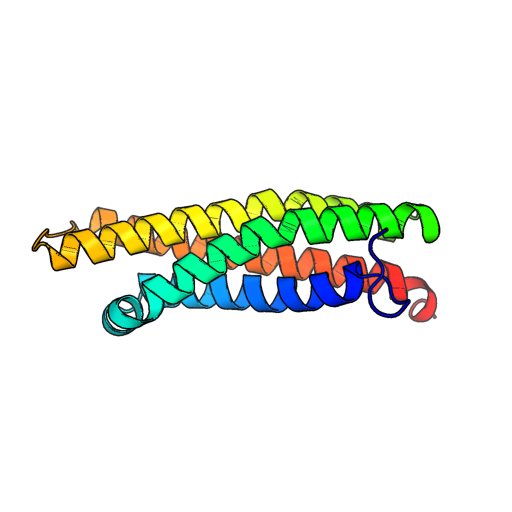A 1 130 ? 5.516 -3.630 4.988 1.00 98.75 130 VAL A C 1
ATOM 992 O O . VAL A 1 130 ? 6.377 -3.278 4.186 1.00 98.75 130 VAL A O 1
ATOM 995 N N . ALA A 1 131 ? 4.770 -4.722 4.796 1.00 98.75 131 ALA A N 1
ATOM 996 C CA . ALA A 1 131 ? 4.942 -5.591 3.635 1.00 98.75 131 ALA A CA 1
ATOM 997 C C . ALA A 1 131 ? 4.710 -4.833 2.317 1.00 98.75 131 ALA A C 1
ATOM 999 O O . ALA A 1 131 ? 5.510 -4.957 1.391 1.00 98.75 131 ALA A O 1
ATOM 1000 N N . ALA A 1 132 ? 3.665 -4.001 2.247 1.00 98.69 132 ALA A N 1
ATOM 1001 C CA . ALA A 1 132 ? 3.411 -3.154 1.085 1.00 98.69 132 ALA A CA 1
ATOM 1002 C C . ALA A 1 132 ? 4.521 -2.115 0.867 1.00 98.69 132 ALA A C 1
ATOM 1004 O O . ALA A 1 132 ? 4.976 -1.940 -0.261 1.00 98.69 132 ALA A O 1
ATOM 1005 N N . GLY A 1 133 ? 5.012 -1.471 1.932 1.00 98.62 133 GLY A N 1
ATOM 1006 C CA . GLY A 1 133 ? 6.134 -0.532 1.844 1.00 98.62 133 GLY A CA 1
ATOM 1007 C C . GLY A 1 133 ? 7.415 -1.181 1.312 1.00 98.62 133 GLY A C 1
ATOM 1008 O O . GLY A 1 133 ? 8.056 -0.639 0.413 1.00 98.62 133 GLY A O 1
ATOM 1009 N N . VAL A 1 134 ? 7.748 -2.379 1.801 1.00 98.75 134 VAL A N 1
ATOM 1010 C CA . V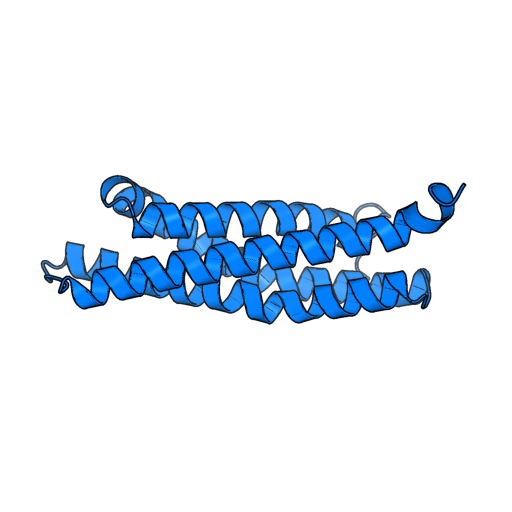AL A 1 134 ? 8.888 -3.166 1.307 1.00 98.75 134 VAL A CA 1
ATOM 1011 C C . VAL A 1 134 ? 8.703 -3.536 -0.163 1.00 98.75 134 VAL A C 1
ATOM 1013 O O . VAL A 1 134 ? 9.647 -3.412 -0.940 1.00 98.75 134 VAL A O 1
ATOM 1016 N N . GLN A 1 135 ? 7.502 -3.951 -0.578 1.00 98.62 135 GLN A N 1
ATOM 1017 C CA . GLN A 1 135 ? 7.259 -4.285 -1.980 1.00 98.62 135 GLN A CA 1
ATOM 1018 C C . GLN A 1 135 ? 7.410 -3.067 -2.896 1.00 98.62 135 GLN A C 1
ATOM 1020 O O . GLN A 1 135 ? 8.052 -3.173 -3.937 1.00 98.62 135 GLN A O 1
ATOM 1025 N N . ILE A 1 136 ? 6.891 -1.904 -2.497 1.00 98.25 136 ILE A N 1
ATOM 1026 C CA . ILE A 1 136 ? 7.058 -0.659 -3.258 1.00 98.25 136 ILE A CA 1
ATOM 1027 C C . ILE A 1 136 ? 8.533 -0.275 -3.382 1.00 98.25 136 ILE A C 1
ATOM 1029 O O . ILE A 1 136 ? 8.968 0.109 -4.466 1.00 98.25 136 ILE A O 1
ATOM 1033 N N . TYR A 1 137 ? 9.317 -0.439 -2.314 1.00 98.38 137 TYR A N 1
ATOM 1034 C CA . TYR A 1 137 ? 10.764 -0.245 -2.374 1.00 98.38 137 TYR A CA 1
ATOM 1035 C C . TYR A 1 137 ? 11.427 -1.188 -3.390 1.00 98.38 137 TYR A C 1
ATOM 1037 O O . TYR A 1 137 ? 12.173 -0.719 -4.244 1.00 98.38 137 TYR A O 1
ATOM 1045 N N . ARG A 1 138 ? 11.117 -2.493 -3.356 1.00 98.44 138 ARG A N 1
ATOM 1046 C CA . ARG A 1 138 ? 11.670 -3.487 -4.299 1.00 98.44 138 ARG A CA 1
ATOM 1047 C C . ARG A 1 138 ? 11.310 -3.175 -5.754 1.00 98.44 138 ARG A C 1
ATOM 1049 O O . ARG A 1 138 ? 12.161 -3.260 -6.634 1.00 98.44 138 ARG A O 1
ATOM 1056 N N . VAL A 1 139 ? 10.060 -2.791 -6.015 1.00 98.00 139 VAL A N 1
ATOM 1057 C CA . VAL A 1 139 ? 9.593 -2.399 -7.357 1.00 98.00 139 VAL A CA 1
ATOM 1058 C C . VAL A 1 139 ? 10.307 -1.129 -7.833 1.00 98.00 139 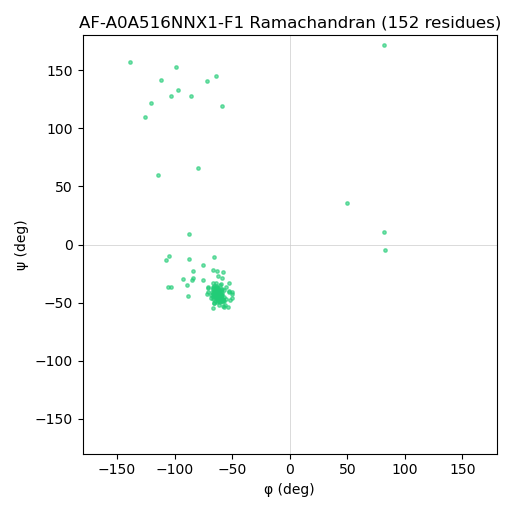VAL A C 1
ATOM 1060 O O . VAL A 1 139 ? 10.754 -1.066 -8.977 1.00 98.00 139 VAL A O 1
ATOM 1063 N N . GLY A 1 140 ? 10.447 -0.126 -6.962 1.00 97.00 140 GLY A N 1
ATOM 1064 C CA . GLY A 1 140 ? 11.138 1.125 -7.279 1.00 97.00 140 GLY A CA 1
ATOM 1065 C C . GLY A 1 140 ? 12.638 0.945 -7.526 1.00 97.00 140 GLY A C 1
ATOM 1066 O O . GLY A 1 140 ? 13.184 1.519 -8.468 1.00 97.00 140 GLY A O 1
ATOM 1067 N N . GLU A 1 141 ? 13.300 0.123 -6.715 1.00 97.06 141 GLU A N 1
ATOM 1068 C CA . GLU A 1 141 ? 14.724 -0.195 -6.849 1.00 97.06 141 GLU A CA 1
ATOM 1069 C C . GLU A 1 141 ? 15.008 -0.962 -8.149 1.00 97.06 141 GLU A C 1
ATOM 1071 O O . GLU A 1 141 ? 15.816 -0.497 -8.957 1.00 97.06 141 GLU A O 1
ATOM 1076 N N . SER A 1 142 ? 14.261 -2.039 -8.420 1.00 97.44 142 SER A N 1
ATOM 1077 C CA . SER A 1 142 ? 14.388 -2.815 -9.665 1.00 97.44 142 SER A CA 1
ATOM 1078 C C . SER A 1 142 ? 14.082 -1.973 -10.906 1.00 97.44 142 SER A C 1
ATOM 1080 O O . SER A 1 142 ? 14.817 -2.029 -11.890 1.00 97.44 142 SER A O 1
ATOM 1082 N N . GLY A 1 143 ? 13.060 -1.110 -10.849 1.00 95.38 143 GLY A N 1
ATOM 1083 C CA . GLY A 1 143 ? 12.744 -0.175 -11.932 1.00 95.38 143 GLY A CA 1
ATOM 1084 C C . GLY A 1 143 ? 13.860 0.846 -12.163 1.00 95.38 143 GLY A C 1
ATOM 1085 O O . GLY A 1 143 ? 14.206 1.155 -13.302 1.00 95.38 143 GLY A O 1
ATOM 1086 N N . SER A 1 144 ? 14.493 1.316 -11.085 1.00 95.06 144 SER A N 1
ATOM 1087 C CA . SER A 1 144 ? 15.647 2.214 -11.180 1.00 95.06 144 SER A CA 1
ATOM 1088 C C . SER A 1 144 ? 16.851 1.506 -11.803 1.00 95.06 144 SER A C 1
ATOM 1090 O O . SER A 1 144 ? 17.508 2.083 -12.666 1.00 95.06 144 SER A O 1
ATOM 1092 N N . ARG A 1 145 ? 17.123 0.245 -11.443 1.00 94.44 145 ARG A N 1
ATOM 1093 C CA . ARG A 1 145 ? 18.174 -0.560 -12.091 1.00 94.44 145 ARG A CA 1
ATOM 1094 C C . ARG A 1 145 ? 17.891 -0.808 -13.567 1.00 94.44 145 ARG A C 1
ATOM 1096 O O . ARG A 1 145 ? 18.815 -0.709 -14.368 1.00 94.44 145 ARG A O 1
ATOM 1103 N N . ALA A 1 146 ? 16.640 -1.089 -13.927 1.00 93.62 146 ALA A N 1
ATOM 1104 C CA . ALA A 1 146 ? 16.241 -1.329 -15.311 1.00 93.62 146 ALA A CA 1
ATOM 1105 C C . ALA A 1 146 ? 16.512 -0.117 -16.219 1.00 93.62 146 ALA A C 1
ATOM 1107 O O . ALA A 1 146 ? 16.896 -0.290 -17.372 1.00 93.62 146 ALA A O 1
ATOM 1108 N N . VAL A 1 147 ? 16.356 1.103 -15.694 1.00 92.12 147 VAL A N 1
ATOM 1109 C CA . VAL A 1 147 ? 16.597 2.342 -16.452 1.00 92.12 147 VAL A CA 1
ATOM 1110 C C . VAL A 1 147 ? 18.057 2.799 -16.367 1.00 92.12 147 VAL A C 1
ATOM 1112 O O . VAL A 1 147 ? 18.640 3.188 -17.376 1.00 92.12 147 VAL A O 1
ATOM 1115 N N . TRP A 1 148 ? 18.658 2.768 -15.176 1.00 92.81 148 TRP A N 1
ATOM 1116 C CA . TRP A 1 148 ? 19.929 3.451 -14.895 1.00 92.81 148 TRP A CA 1
ATOM 1117 C C . TRP A 1 148 ? 21.134 2.516 -14.752 1.00 92.81 148 TRP A C 1
ATOM 1119 O O . TRP A 1 148 ? 22.269 2.987 -14.790 1.00 92.81 148 TRP A O 1
ATOM 1129 N N . GLY A 1 149 ? 20.929 1.202 -14.621 1.00 84.44 149 GLY A N 1
ATOM 1130 C CA . GLY A 1 149 ? 21.995 0.247 -14.295 1.00 84.44 149 GLY A CA 1
ATOM 1131 C C . GLY A 1 149 ? 23.137 0.205 -15.314 1.00 84.44 149 GLY A C 1
ATOM 1132 O O . GLY A 1 149 ? 24.293 0.063 -14.928 1.00 84.44 149 GLY A O 1
ATOM 1133 N N . GLY A 1 150 ? 22.836 0.403 -16.602 1.00 80.44 150 GLY A N 1
ATOM 1134 C CA . GLY A 1 150 ? 23.849 0.489 -17.660 1.00 80.44 150 GLY A CA 1
ATOM 1135 C C . GLY A 1 150 ? 24.630 1.809 -17.689 1.00 80.44 150 GLY A C 1
ATOM 1136 O O . GLY A 1 150 ? 25.693 1.866 -18.292 1.00 80.44 150 GLY A O 1
ATOM 1137 N N . ILE A 1 151 ? 24.122 2.859 -17.036 1.00 79.12 151 ILE A N 1
ATOM 1138 C CA . ILE A 1 151 ? 24.758 4.185 -16.970 1.00 79.12 151 ILE A CA 1
ATOM 1139 C C . ILE A 1 151 ? 25.700 4.264 -15.762 1.00 79.12 151 ILE A C 1
ATOM 1141 O O . ILE A 1 151 ? 26.742 4.906 -15.832 1.00 79.12 151 ILE A O 1
ATOM 1145 N N . THR A 1 152 ? 25.346 3.604 -14.655 1.00 71.62 152 THR A N 1
ATOM 1146 C CA . THR A 1 152 ? 26.122 3.621 -13.403 1.00 71.62 152 THR A CA 1
ATOM 1147 C C . THR A 1 152 ? 27.209 2.550 -13.324 1.00 71.62 152 THR A C 1
ATOM 1149 O O . THR A 1 152 ? 28.027 2.593 -12.412 1.00 71.62 152 THR A O 1
ATOM 1152 N N . ALA A 1 153 ? 27.207 1.567 -14.230 1.00 64.62 153 ALA A N 1
ATOM 1153 C CA . ALA A 1 153 ? 28.247 0.545 -14.332 1.00 64.62 153 ALA A CA 1
ATOM 1154 C C . ALA A 1 153 ? 29.483 1.100 -15.070 1.00 64.62 153 ALA A C 1
ATOM 1156 O O . ALA A 1 153 ? 29.799 0.685 -16.183 1.00 64.62 153 ALA A O 1
ATOM 1157 N N . THR A 1 154 ? 30.141 2.079 -14.452 1.00 53.12 154 THR A N 1
ATOM 1158 C CA . THR A 1 154 ? 31.499 2.549 -14.776 1.00 53.12 154 THR A CA 1
ATOM 1159 C C . THR A 1 154 ? 32.442 2.111 -13.672 1.00 53.12 154 THR A C 1
ATOM 1161 O O . THR A 1 154 ? 33.549 1.637 -13.994 1.00 53.12 154 THR A O 1
#

Nearest PDB structures (foldseek):
  3jbi-assembly1_V  TM=6.593E-01  e=8.821E-01  Gallus gallus
  3jbk-assembly1_M  TM=6.222E-01  e=3.655E+00  Homo sapiens
  6upw-assembly1_M  TM=5.538E-01  e=4.234E+00  Homo sapiens
  3h2v-assembly3_C  TM=4.922E-01  e=2.239E+00  Homo sapiens

Mean predicted aligned error: 3.7 Å

Sequence (154 aa):
MTTLDGLPAHVLLVHALVVLVLLTAALLILCALWVAARRRLVWPTAVLAVVVVALTPLTIDAGEWLYTRVGSTPAVDEHVELGRATLYYVIPLLVVALLLLLWHWREERGATIGRPVVSVLIVLAIVAGVAAGVQIYRVGESGSRAVWGGITAT

Foldseek 3Di:
DQADPNHQVLVVLLVVLLVLLLVLLVLLLCLLVPVVSVLPCLVVSLVSLVVNLVSLVVSLVSLVVVCVVLDDDPLSVQLSVLSVCLNVLSVLSNVLSVVSVVVSVCVVVVDDDDPVVSVVSNVSSNVSSVSSNVSSVSSVVSVCCVPCVVVPPD

pLDDT: mean 94.64, std 7.2, range [53.12, 98.81]

Radius of gyration: 18.1 Å; Cα contacts (8 Å, |Δi|>4): 155; chains: 1; bounding box: 55×23×50 Å

Secondary structure (DSSP, 8-state):
--EETTEEHHHHHHHHHHHHHHHHHHHHHHHHH-HHHHHHHHHHHHHHHHHHHHHHHHHHHHHHHHHHHH---HHHHHHHHHHHHHHHHHHHHHHHHHHHHHHHHHHHTTPPPPHHHHHHHHHHHHHHHHHHHHHHHHHHHHHHHHHHHHHH--